Protein AF-O67426-F1 (afdb_monomer_lite)

Radius of gyration: 33.9 Å; chains: 1; bounding box: 59×65×93 Å

pLDDT: mean 76.54, std 20.04, range [34.34, 96.25]

Foldseek 3Di:
DDDDDDDDDDDDDDDDDDDDDDDPDPPPVPVPPDQDPVNVVVVVVVVCVVVVVVVVVVVVVVVVVVVVQVQVQQVVLQVQQVVCLLVLHHGDQWDDDPPFIKGKDWDPSDDDEADKDKIKIWIDDDPDIDIDIDIHGHPHDDD

InterPro domains:
  IPR010052 Type II secretion system protein GspI [PTHR38779] (27-142)
  IPR012902 Prokaryotic N-terminal methylation site [PF07963] (32-54)
  IPR012902 Prokaryotic N-terminal methylation site [TIGR02532] (32-47)

Secondary structure (DSSP, 8-state):
---------------------------------PPPHHHHHHHHHHHHHHHHHHHHHHHHHHHHHHHHHHHHHHHHHHHHHHHHHHTTPPPPSEEEETTEEEEEEEES-S--TT-EEEEEEEEEETTEEEEEEEEEE------

Organism: Aquifex aeolicus (strain VF5) (NCBI:txid224324)

Sequence (143 aa):
MGKLLYFKRWNVVQGYSKQGRYKGRKRRNVLKKGFTLIEVLVALLVFIIGVGSIFYVFSKFSDLMRNRFVITCVTEAAYYALDACAAGAAPPGSLTCGNITVDISVSGCEPSPGACRNVSVTASYNTISFSLTTKKCDLGASP

Structure (mmCIF, N/CA/C/O backbone):
data_AF-O67426-F1
#
_entry.id   AF-O67426-F1
#
loop_
_atom_site.group_PDB
_atom_site.id
_atom_site.type_symbol
_atom_site.label_atom_id
_atom_site.label_alt_id
_atom_site.label_comp_id
_atom_site.label_asym_id
_atom_site.label_entity_id
_atom_site.label_seq_id
_atom_site.pdbx_PDB_ins_code
_atom_site.Cartn_x
_atom_site.Cartn_y
_atom_site.Cartn_z
_atom_site.occupancy
_atom_site.B_iso_or_equiv
_atom_site.auth_seq_id
_atom_site.auth_comp_id
_atom_site.auth_asym_id
_atom_site.auth_atom_id
_atom_site.pdbx_PDB_model_num
ATOM 1 N N . MET A 1 1 ? -8.372 -54.580 3.161 1.00 38.84 1 MET A N 1
ATOM 2 C CA . MET A 1 1 ? -7.094 -54.343 3.872 1.00 38.84 1 MET A CA 1
ATOM 3 C C . MET A 1 1 ? -6.794 -52.849 3.769 1.00 38.84 1 MET A C 1
ATOM 5 O O . MET A 1 1 ? -6.695 -52.390 2.651 1.00 38.84 1 MET A O 1
ATOM 9 N N . GLY A 1 2 ? -6.729 -51.987 4.779 1.00 38.16 2 GLY A N 1
ATOM 10 C CA . GLY A 1 2 ? -6.966 -52.033 6.219 1.00 38.16 2 GLY A CA 1
ATOM 11 C C . GLY A 1 2 ? -6.656 -50.630 6.795 1.00 38.16 2 GLY A C 1
ATOM 12 O O . GLY A 1 2 ? -5.665 -50.048 6.380 1.00 38.16 2 GLY A O 1
ATOM 13 N N . LYS A 1 3 ? -7.497 -50.159 7.742 1.00 39.34 3 LYS A N 1
ATOM 14 C CA . LYS A 1 3 ? -7.293 -49.101 8.781 1.00 39.34 3 LYS A CA 1
ATOM 15 C C . LYS A 1 3 ? -6.967 -47.680 8.265 1.00 39.34 3 LYS A C 1
ATOM 17 O O . LYS A 1 3 ? -5.870 -47.444 7.793 1.00 39.34 3 LYS A O 1
ATOM 22 N N . LEU A 1 4 ? -7.857 -46.679 8.236 1.00 38.75 4 LEU A N 1
ATOM 23 C CA . LEU A 1 4 ? -8.727 -46.055 9.257 1.00 38.75 4 LEU A CA 1
ATOM 24 C C . LEU A 1 4 ? -7.990 -45.592 10.533 1.00 38.75 4 LEU A C 1
ATOM 26 O O . LEU A 1 4 ? -7.368 -46.432 11.180 1.00 38.75 4 LEU A O 1
ATOM 30 N N . LEU A 1 5 ? -8.242 -44.315 10.914 1.00 39.88 5 LEU A N 1
ATOM 31 C CA . LEU A 1 5 ? -8.231 -43.675 12.260 1.00 39.88 5 LEU A CA 1
ATOM 32 C C . LEU A 1 5 ? -7.125 -42.617 12.533 1.00 39.88 5 LEU A C 1
ATOM 34 O O . LEU A 1 5 ? -5.983 -42.834 12.169 1.00 39.88 5 LEU A O 1
ATOM 38 N N . TYR A 1 6 ? -7.339 -41.469 13.205 1.00 38.66 6 TYR A N 1
ATOM 39 C CA . TYR A 1 6 ? -8.488 -40.933 13.960 1.00 38.66 6 TYR A CA 1
ATOM 40 C C . TYR A 1 6 ? -8.419 -39.389 14.076 1.00 38.66 6 TYR A C 1
ATOM 42 O O . TYR A 1 6 ? -7.366 -38.807 14.326 1.00 38.66 6 TYR A O 1
ATOM 50 N N . PHE A 1 7 ? -9.596 -38.761 13.999 1.00 40.56 7 PHE A N 1
ATOM 51 C CA . PHE A 1 7 ? -9.947 -37.414 14.468 1.00 40.56 7 PHE A CA 1
ATOM 52 C C . PHE A 1 7 ? -9.748 -37.302 15.994 1.00 40.56 7 PHE A C 1
ATOM 54 O O . PHE A 1 7 ? -10.267 -38.139 16.734 1.00 40.56 7 PHE A O 1
ATOM 61 N N . LYS A 1 8 ? -9.077 -36.256 16.497 1.00 38.97 8 LYS A N 1
ATOM 62 C CA . LYS A 1 8 ? -8.941 -36.008 17.946 1.00 38.97 8 LYS A CA 1
ATOM 63 C C . LYS A 1 8 ? -9.895 -34.895 18.395 1.00 38.97 8 LYS A C 1
ATOM 65 O O . LYS A 1 8 ? -9.533 -33.729 18.475 1.00 38.97 8 LYS A O 1
AT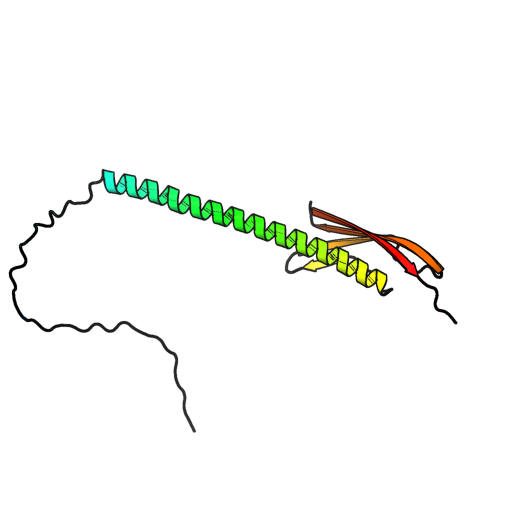OM 70 N N . ARG A 1 9 ? -11.135 -35.296 18.692 1.00 34.41 9 ARG A N 1
ATOM 71 C CA . ARG A 1 9 ? -12.158 -34.539 19.433 1.00 34.41 9 ARG A CA 1
ATOM 72 C C . ARG A 1 9 ? -11.998 -34.887 20.913 1.00 34.41 9 ARG A C 1
ATOM 74 O O . ARG A 1 9 ? -12.150 -36.051 21.267 1.00 34.41 9 ARG A O 1
ATOM 81 N N . TRP A 1 10 ? -11.670 -33.924 21.770 1.00 34.34 10 TRP A N 1
ATOM 82 C CA . TRP A 1 10 ? -11.687 -34.140 23.221 1.00 34.34 10 TRP A CA 1
ATOM 83 C C . TRP A 1 10 ? -12.976 -33.572 23.798 1.00 34.34 10 TRP A C 1
ATOM 85 O O . TRP A 1 10 ? -13.143 -32.365 23.947 1.00 34.34 10 TRP A O 1
ATOM 95 N N . ASN A 1 11 ? -13.901 -34.495 24.053 1.00 36.06 11 ASN A N 1
ATOM 96 C CA . ASN A 1 11 ? -15.077 -34.276 24.871 1.00 36.06 11 ASN A CA 1
ATOM 97 C C . ASN A 1 11 ? -14.701 -34.364 26.352 1.00 36.06 11 ASN A C 1
ATOM 99 O O . ASN A 1 11 ? -13.924 -35.214 26.783 1.00 36.06 11 ASN A O 1
ATOM 103 N N . VAL A 1 12 ? -15.341 -33.468 27.088 1.00 38.53 12 VAL A N 1
ATOM 104 C CA . VAL A 1 12 ? -15.542 -33.416 28.531 1.00 38.53 12 VAL A CA 1
ATOM 105 C C . VAL A 1 12 ? -15.851 -34.800 29.116 1.00 38.53 12 VAL A C 1
ATOM 107 O O . VAL A 1 12 ? -16.778 -35.471 28.669 1.00 38.53 12 VAL A O 1
ATOM 110 N N . VAL A 1 13 ? -15.123 -35.187 30.167 1.00 42.84 13 VAL A N 1
ATOM 111 C CA . VAL A 1 13 ? -15.484 -36.304 31.050 1.00 42.84 13 VAL A CA 1
ATOM 112 C C .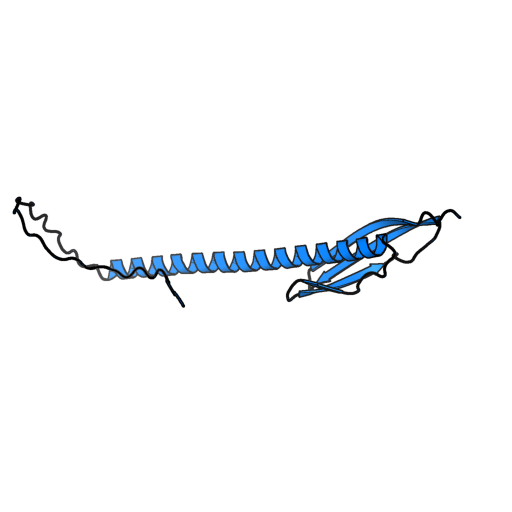 VAL A 1 13 ? -15.868 -35.728 32.409 1.00 42.84 13 VAL A C 1
ATOM 114 O O . VAL A 1 13 ? -15.041 -35.146 33.109 1.00 42.84 13 VAL A O 1
ATOM 117 N N . GLN A 1 14 ? -17.143 -35.890 32.769 1.00 40.81 14 GLN A N 1
ATOM 118 C CA . GLN A 1 14 ? -17.605 -35.815 34.151 1.00 40.81 14 GLN A CA 1
ATOM 119 C C . GLN A 1 14 ? -17.186 -37.084 34.905 1.00 40.81 14 GLN A C 1
ATOM 121 O O . GLN A 1 14 ? -17.376 -38.191 34.408 1.00 40.81 14 GLN A O 1
ATOM 126 N N . GLY A 1 15 ? -16.685 -36.924 36.130 1.00 35.91 15 GLY A N 1
ATOM 127 C CA . GLY A 1 15 ? -16.471 -38.010 37.086 1.00 35.91 15 GLY A CA 1
ATOM 128 C C . GLY A 1 15 ? -16.881 -37.564 38.489 1.00 35.91 15 GLY A C 1
ATOM 129 O O . GLY A 1 15 ? -16.313 -36.620 39.035 1.00 35.91 15 GLY A O 1
ATOM 130 N N . TYR A 1 16 ? -17.892 -38.225 39.053 1.00 36.47 16 TYR A N 1
ATOM 131 C CA . TYR A 1 16 ? -18.425 -37.996 40.397 1.00 36.47 16 TYR A CA 1
ATOM 132 C C . TYR A 1 16 ? -17.672 -38.792 41.482 1.00 36.47 16 TYR A C 1
ATOM 134 O O . TYR A 1 16 ? -17.325 -39.951 41.293 1.00 36.47 16 TYR A O 1
ATOM 142 N N . SER A 1 17 ? -17.600 -38.166 42.664 1.00 39.75 17 SER A N 1
ATOM 143 C CA . SER A 1 17 ? -17.732 -38.738 44.020 1.00 39.75 17 SER A CA 1
ATOM 144 C C . SER A 1 17 ? -16.644 -39.661 44.602 1.00 39.75 17 SER A C 1
ATOM 146 O O . SER A 1 17 ? -16.593 -40.857 44.333 1.00 39.75 17 SER A O 1
ATOM 148 N N . LYS A 1 18 ? -15.929 -39.136 45.611 1.00 41.78 18 LYS A N 1
ATOM 149 C CA . LYS A 1 18 ? -15.738 -39.828 46.900 1.00 41.78 18 LYS A CA 1
ATOM 150 C C . LYS A 1 18 ? -15.902 -38.846 48.066 1.00 41.78 18 LYS A C 1
ATOM 152 O O . LYS A 1 18 ? -15.222 -37.826 48.140 1.00 41.78 18 LYS A O 1
ATOM 157 N N . GLN A 1 19 ? -16.827 -39.174 48.967 1.00 47.19 19 GLN A N 1
ATOM 158 C CA . GLN A 1 19 ? -17.018 -38.548 50.276 1.00 47.19 19 GLN A CA 1
ATOM 159 C C . GLN A 1 19 ? -15.825 -38.831 51.205 1.00 47.19 19 GLN A C 1
ATOM 161 O O . GLN A 1 19 ? -15.289 -39.937 51.205 1.00 47.19 19 GLN A O 1
ATOM 166 N N . GLY A 1 20 ? -15.473 -37.873 52.070 1.00 38.72 20 GLY A N 1
ATOM 167 C CA . GLY A 1 20 ? -14.601 -38.148 53.214 1.00 38.72 20 GLY A CA 1
ATOM 168 C C . GLY A 1 20 ? -14.136 -36.918 53.996 1.00 38.72 20 GLY A C 1
ATOM 169 O O . GLY A 1 20 ? -13.282 -36.173 53.532 1.00 38.72 20 GLY A O 1
ATOM 170 N N . ARG A 1 21 ? -14.625 -36.810 55.240 1.00 38.88 21 ARG A N 1
ATOM 171 C CA . ARG A 1 21 ? -14.198 -35.938 56.360 1.00 38.88 21 ARG A CA 1
ATOM 172 C C . ARG A 1 21 ? -14.671 -34.481 56.368 1.00 38.88 21 ARG A C 1
ATOM 174 O O . ARG A 1 21 ? -14.041 -33.560 55.855 1.00 38.88 21 ARG A O 1
ATOM 181 N N . TYR A 1 22 ? -15.722 -34.289 57.161 1.00 43.00 22 TYR A N 1
ATOM 182 C CA . TYR A 1 22 ? -16.117 -33.041 57.801 1.00 43.00 22 TYR A CA 1
ATOM 183 C C . TYR A 1 22 ? -14.982 -32.498 58.687 1.00 43.00 22 TYR A C 1
ATOM 185 O O . TYR A 1 22 ? -14.904 -32.792 59.876 1.00 43.00 22 TYR A O 1
ATOM 193 N N . LYS A 1 23 ? -14.092 -31.680 58.120 1.00 48.88 23 LYS A N 1
ATOM 194 C CA . LYS A 1 23 ? -13.365 -30.678 58.907 1.00 48.88 23 LYS A CA 1
ATOM 195 C C . LYS A 1 23 ? -14.241 -29.437 58.973 1.00 48.88 23 LYS A C 1
ATOM 197 O O . LYS A 1 23 ? -14.634 -28.916 57.930 1.00 48.88 23 LYS A O 1
ATOM 202 N N . GLY A 1 24 ? -14.553 -28.999 60.192 1.00 47.81 24 GLY A N 1
ATOM 203 C CA . GLY A 1 24 ? -15.329 -27.800 60.494 1.00 47.81 24 GLY A CA 1
ATOM 204 C C . GLY A 1 24 ? -14.770 -26.577 59.775 1.00 47.81 24 GLY A C 1
ATOM 205 O O . GLY A 1 24 ? -13.913 -25.859 60.282 1.00 47.81 24 GLY A O 1
ATOM 206 N N . ARG A 1 25 ? -15.260 -26.336 58.561 1.00 49.22 25 ARG A N 1
ATOM 207 C CA . ARG A 1 25 ? -15.045 -25.095 57.839 1.00 49.22 25 ARG A CA 1
ATOM 208 C C . ARG A 1 25 ? -15.997 -24.112 58.498 1.00 49.22 25 ARG A C 1
ATOM 210 O O . ARG A 1 25 ? -17.206 -24.219 58.298 1.00 49.22 25 ARG A O 1
ATOM 217 N N . LYS A 1 26 ? -15.450 -23.206 59.319 1.00 46.44 26 LYS A N 1
ATOM 218 C CA . LYS A 1 26 ? -16.117 -21.975 59.768 1.00 46.44 26 LYS A CA 1
ATOM 219 C C . LYS A 1 26 ? -16.992 -21.516 58.601 1.00 46.44 26 LYS A C 1
ATOM 221 O O . LYS A 1 26 ? -16.447 -21.160 57.551 1.00 46.44 26 LYS A O 1
ATOM 226 N N . ARG A 1 27 ? -18.322 -21.614 58.732 1.00 50.50 27 ARG A N 1
ATOM 227 C CA . ARG A 1 27 ? -19.236 -20.979 57.784 1.00 50.50 27 ARG A CA 1
ATOM 228 C C . ARG A 1 27 ? -18.941 -19.494 57.925 1.00 50.50 27 ARG A C 1
ATOM 230 O O . ARG A 1 27 ? -19.512 -18.816 58.769 1.00 50.50 27 ARG A O 1
ATOM 237 N N . ARG A 1 28 ? -18.008 -18.984 57.117 1.00 56.69 28 ARG A N 1
ATOM 238 C CA . ARG A 1 28 ? -18.133 -17.612 56.662 1.00 56.69 28 ARG A CA 1
ATOM 239 C C . ARG A 1 28 ? -19.484 -17.630 55.987 1.00 56.69 28 ARG A C 1
ATOM 241 O O . ARG A 1 28 ? -19.647 -18.305 54.971 1.00 56.69 28 ARG A O 1
ATOM 248 N N . ASN A 1 29 ? -20.464 -17.015 56.634 1.00 50.56 29 ASN A N 1
ATOM 249 C CA . ASN A 1 29 ? -21.658 -16.574 55.958 1.00 50.56 29 ASN A CA 1
ATOM 250 C C . ASN A 1 29 ? -21.118 -15.747 54.793 1.00 50.56 29 ASN A C 1
ATOM 252 O O . ASN A 1 29 ? -20.715 -14.601 54.976 1.00 50.56 29 ASN A O 1
ATOM 256 N N . VAL A 1 30 ? -20.971 -16.367 53.620 1.00 59.28 30 VAL A N 1
ATOM 257 C CA . VAL A 1 30 ? -20.924 -15.619 52.378 1.00 59.28 30 VAL A CA 1
ATOM 258 C C . VAL A 1 30 ? -22.320 -15.049 52.351 1.00 59.28 30 VAL A C 1
ATOM 260 O O . VAL A 1 30 ? -23.272 -15.728 51.967 1.00 59.28 30 VAL A O 1
ATOM 263 N N . LEU A 1 31 ? -22.450 -13.866 52.951 1.00 52.41 31 LEU A N 1
ATOM 264 C CA . LEU A 1 31 ? -23.614 -13.030 52.822 1.00 52.41 31 LEU A CA 1
ATOM 265 C C . LEU A 1 31 ? -23.832 -13.014 51.315 1.00 52.41 31 LEU A C 1
ATOM 267 O O . LEU A 1 31 ? -22.964 -12.531 50.584 1.00 52.41 31 LEU A O 1
ATOM 271 N N . LYS A 1 32 ? -24.886 -13.679 50.835 1.00 57.62 32 LYS A N 1
ATOM 272 C CA . LYS A 1 32 ? -25.263 -13.607 49.429 1.00 57.62 32 LYS A CA 1
ATOM 273 C C . LYS A 1 32 ? -25.741 -12.177 49.242 1.00 57.62 32 LYS A C 1
ATOM 275 O O . LYS A 1 32 ? -26.927 -11.894 49.358 1.00 57.62 32 LYS A O 1
ATOM 280 N N . LYS A 1 33 ? -24.785 -11.261 49.097 1.00 60.34 33 LYS A N 1
ATOM 281 C CA . LYS A 1 33 ? -25.024 -9.875 48.754 1.00 60.34 33 LYS A CA 1
ATOM 282 C C . LYS A 1 33 ? -25.539 -9.979 47.329 1.00 60.34 33 LYS A C 1
ATOM 284 O O . LYS A 1 33 ? -24.774 -10.260 46.412 1.00 60.34 33 LYS A O 1
ATOM 289 N N . GLY A 1 34 ? -26.864 -9.985 47.195 1.00 65.81 34 GLY A N 1
ATOM 290 C CA . GLY A 1 34 ? -27.500 -9.947 45.891 1.00 65.81 34 GLY A CA 1
ATOM 291 C C . GLY A 1 34 ? -26.930 -8.751 45.148 1.00 65.81 34 GLY A C 1
ATOM 292 O O . GLY A 1 34 ? -26.707 -7.705 45.762 1.00 65.81 34 GLY A O 1
ATOM 293 N N . PHE A 1 35 ? -26.639 -8.928 43.862 1.00 68.69 35 PHE A N 1
ATOM 294 C CA . PHE A 1 35 ? -26.250 -7.806 43.024 1.00 68.69 35 PHE A CA 1
ATOM 295 C C . PHE A 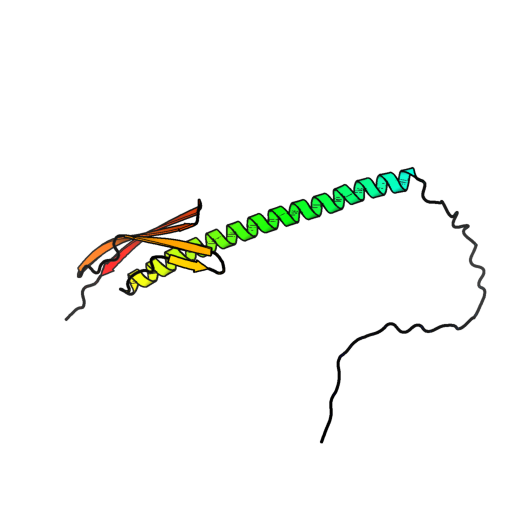1 35 ? -27.338 -6.745 43.130 1.00 68.69 35 PHE A C 1
ATOM 297 O O . PHE A 1 35 ? -28.515 -7.012 42.872 1.00 68.69 35 PHE A O 1
ATOM 304 N N . THR A 1 36 ? -26.950 -5.559 43.584 1.00 86.31 36 THR A N 1
ATOM 305 C CA . THR A 1 36 ? -27.879 -4.436 43.629 1.00 86.31 36 THR A CA 1
ATOM 306 C C . THR A 1 36 ? -28.170 -3.998 42.196 1.00 86.31 36 THR A C 1
ATOM 308 O O . THR A 1 36 ? -27.292 -4.045 41.335 1.00 86.31 36 THR A O 1
ATOM 311 N N . LEU A 1 37 ? -29.406 -3.579 41.915 1.00 85.12 37 LEU A N 1
ATOM 312 C CA . LEU A 1 37 ? -29.825 -3.212 40.555 1.00 85.12 37 LEU A CA 1
ATOM 313 C C . LEU A 1 37 ? -28.951 -2.086 39.968 1.00 85.12 37 LEU A C 1
ATOM 315 O O . LEU A 1 37 ? -28.659 -2.077 38.776 1.00 85.12 37 LEU A O 1
ATOM 319 N N . ILE A 1 38 ? -28.453 -1.195 40.831 1.00 89.44 38 ILE A N 1
ATOM 320 C CA . ILE A 1 38 ? -27.521 -0.126 40.465 1.00 89.44 38 ILE A CA 1
ATOM 321 C C . ILE A 1 38 ? -26.140 -0.649 40.041 1.00 89.44 38 ILE A C 1
ATOM 323 O O . ILE A 1 38 ? -25.560 -0.140 39.090 1.00 89.44 38 ILE A O 1
ATOM 327 N N . GLU A 1 39 ? -25.620 -1.687 40.695 1.00 87.56 39 GLU A N 1
ATOM 328 C CA . GLU A 1 39 ? -24.304 -2.260 40.389 1.00 87.56 39 GLU A CA 1
ATOM 329 C C . GLU A 1 39 ? -24.304 -2.942 39.018 1.00 87.56 39 GLU A C 1
ATOM 331 O O . GLU A 1 39 ? -23.367 -2.778 38.238 1.00 87.56 39 GLU A O 1
ATOM 336 N N . VAL A 1 40 ? -25.403 -3.624 38.680 1.00 91.44 40 VAL A N 1
ATOM 337 C CA . VAL A 1 40 ? -25.604 -4.206 37.344 1.00 91.44 40 VAL A CA 1
ATOM 338 C C . VAL A 1 40 ? -25.689 -3.112 36.280 1.00 91.44 40 VAL A C 1
ATOM 340 O O . VAL A 1 40 ? -25.100 -3.251 35.209 1.00 91.44 40 VAL A O 1
ATOM 343 N N . LEU A 1 41 ? -26.373 -2.006 36.577 1.00 92.50 41 LEU A N 1
ATOM 344 C CA . LEU A 1 41 ? -26.527 -0.890 35.646 1.00 92.50 41 LEU A CA 1
ATOM 345 C C . LEU A 1 41 ? -25.189 -0.190 35.360 1.00 92.50 41 LEU A C 1
ATOM 347 O O . LEU A 1 41 ? -24.875 0.087 34.203 1.00 92.50 41 LEU A O 1
ATOM 351 N N . VAL A 1 42 ? -24.367 0.025 36.391 1.00 94.31 42 VAL A N 1
ATOM 352 C CA . VAL A 1 42 ? -23.017 0.588 36.231 1.00 94.31 42 VAL A CA 1
ATOM 353 C C . VAL A 1 42 ? -22.104 -0.380 35.471 1.00 94.31 42 VAL A C 1
ATOM 355 O O . VAL A 1 42 ? -21.398 0.043 34.556 1.00 94.31 42 VAL A O 1
ATOM 358 N N . ALA A 1 43 ? -22.146 -1.678 35.784 1.00 93.56 43 ALA A N 1
ATOM 359 C CA . ALA A 1 43 ? -21.349 -2.683 35.081 1.00 93.56 43 ALA A CA 1
ATOM 360 C C . ALA A 1 43 ? -21.703 -2.771 33.585 1.00 93.56 43 ALA A C 1
ATOM 362 O O . ALA A 1 43 ? -20.806 -2.864 32.745 1.00 93.56 43 ALA A O 1
ATOM 363 N N . LEU A 1 44 ? -22.992 -2.684 33.240 1.00 93.25 44 LEU A N 1
ATOM 364 C CA . LEU A 1 44 ? -23.459 -2.669 31.852 1.00 93.25 44 LEU A CA 1
ATOM 365 C C . LEU A 1 44 ? -22.942 -1.437 31.093 1.00 93.25 44 LEU A C 1
ATOM 367 O O . LEU A 1 44 ? -22.480 -1.558 29.959 1.00 93.25 44 LEU A O 1
ATOM 371 N N . LEU A 1 45 ? -22.972 -0.265 31.729 1.00 94.94 45 LEU A N 1
ATOM 372 C CA . LEU A 1 45 ? -22.463 0.980 31.149 1.00 94.94 45 LEU A CA 1
ATOM 373 C C . LEU A 1 45 ? -20.972 0.876 30.808 1.00 94.94 45 LEU A C 1
ATOM 375 O O . LEU A 1 45 ? -20.563 1.187 29.688 1.00 94.94 45 LEU A O 1
ATOM 379 N N . VAL A 1 46 ? -20.169 0.374 31.748 1.00 95.75 46 VAL A N 1
ATOM 380 C CA . VAL A 1 46 ? -18.727 0.177 31.537 1.00 95.75 46 VAL A CA 1
ATOM 381 C C . VAL A 1 46 ? -18.467 -0.880 30.463 1.00 95.75 46 VAL A C 1
ATOM 383 O O . VAL A 1 46 ? -17.560 -0.710 29.650 1.00 95.75 46 VAL A O 1
ATOM 386 N N . PHE A 1 47 ? -19.278 -1.938 30.402 1.00 95.62 47 PHE A N 1
ATOM 387 C CA . PHE A 1 47 ? -19.155 -2.970 29.375 1.00 95.62 47 PHE A CA 1
ATOM 388 C C . PHE A 1 47 ? -19.397 -2.417 27.965 1.00 95.62 47 PHE A C 1
ATOM 390 O O . PHE A 1 47 ? -18.610 -2.696 27.061 1.00 95.62 47 PHE A O 1
ATOM 397 N N . ILE A 1 48 ? -20.431 -1.592 27.776 1.00 96.25 48 ILE A N 1
ATOM 398 C CA . ILE A 1 48 ? -20.733 -0.973 26.476 1.00 96.25 48 ILE A CA 1
ATOM 399 C C . ILE A 1 48 ? -19.581 -0.072 26.026 1.00 96.25 48 ILE A C 1
ATOM 401 O O . ILE A 1 48 ? -19.147 -0.162 24.878 1.00 96.25 48 ILE A O 1
ATOM 405 N N . ILE A 1 49 ? -19.050 0.758 26.927 1.00 95.69 49 ILE A N 1
ATOM 406 C CA . ILE A 1 49 ? -17.912 1.636 26.618 1.00 95.69 49 ILE A CA 1
ATOM 407 C C . ILE A 1 49 ? -16.668 0.800 26.295 1.00 95.69 49 ILE A C 1
ATOM 409 O O . ILE A 1 49 ? -15.985 1.066 25.305 1.00 95.69 49 ILE A O 1
ATOM 413 N N . GLY A 1 50 ? -16.398 -0.241 27.088 1.00 95.50 50 GLY A N 1
ATOM 414 C CA . GLY A 1 50 ? -15.270 -1.144 26.880 1.00 95.50 50 GLY A CA 1
ATOM 415 C C . GLY A 1 50 ? -15.327 -1.807 25.507 1.00 95.50 50 GLY A C 1
ATOM 416 O O . GLY A 1 50 ? -14.407 -1.655 24.705 1.00 95.50 50 GLY A O 1
ATOM 417 N N . VAL A 1 51 ? -16.439 -2.468 25.191 1.00 95.94 51 VAL A N 1
ATOM 418 C CA . VAL A 1 51 ? -16.639 -3.139 23.901 1.00 95.94 51 VAL A CA 1
ATOM 419 C C . VAL A 1 51 ? -16.630 -2.137 22.741 1.00 95.94 51 VAL A C 1
ATOM 421 O O . VAL A 1 51 ? -15.962 -2.375 21.735 1.00 95.94 51 VAL A O 1
ATOM 424 N N . GLY A 1 52 ? -17.291 -0.987 22.889 1.00 94.12 52 GLY A N 1
ATOM 425 C CA . GLY A 1 52 ? -17.312 0.069 21.874 1.00 94.12 52 GLY A CA 1
ATOM 426 C C . GLY A 1 52 ? -15.920 0.613 21.548 1.00 94.12 52 GLY A C 1
ATOM 427 O O . GLY A 1 52 ? -15.581 0.780 20.375 1.00 94.12 52 GLY A O 1
ATOM 428 N N . SER A 1 53 ? -15.075 0.815 22.564 1.00 93.38 53 SER A N 1
ATOM 429 C CA . SER A 1 53 ? -13.696 1.277 22.366 1.00 93.38 53 SER A CA 1
ATOM 430 C C . SER A 1 53 ? -12.849 0.262 21.592 1.00 93.38 53 SER A C 1
ATOM 432 O O . SER A 1 53 ? -12.081 0.637 20.706 1.00 93.38 53 SER A O 1
ATOM 434 N N . ILE A 1 54 ? -13.050 -1.031 21.857 1.00 93.81 54 ILE A N 1
ATOM 435 C CA . ILE A 1 54 ? -12.360 -2.116 21.161 1.00 93.81 54 ILE A CA 1
ATOM 436 C C . ILE A 1 54 ? -12.753 -2.117 19.677 1.00 93.81 54 ILE A C 1
ATOM 438 O O . ILE A 1 54 ? -11.876 -2.079 18.812 1.00 93.81 54 ILE A O 1
ATOM 442 N N . PHE A 1 55 ? -14.054 -2.076 19.365 1.00 94.44 55 PHE A N 1
ATOM 443 C CA . PHE A 1 55 ? -14.536 -1.996 17.979 1.00 94.44 55 PHE A CA 1
ATOM 444 C C . PHE A 1 55 ? -14.014 -0.763 17.235 1.00 94.44 55 PHE A C 1
ATOM 446 O O . PHE A 1 55 ? -13.665 -0.854 16.053 1.00 94.44 55 PHE A O 1
ATOM 453 N N . TYR A 1 56 ? -13.910 0.376 17.922 1.00 93.88 56 TYR A N 1
ATOM 454 C CA . TYR A 1 56 ? -13.347 1.592 17.345 1.00 93.88 56 TYR A CA 1
ATOM 455 C C . TYR A 1 56 ? -11.881 1.400 16.927 1.00 93.88 56 TYR A C 1
ATOM 457 O O . TYR A 1 56 ? -11.518 1.716 15.791 1.00 93.88 56 TYR A O 1
ATOM 465 N N . VAL A 1 57 ? -11.047 0.822 17.799 1.00 93.50 57 VAL A N 1
ATOM 466 C CA . VAL A 1 57 ? -9.630 0.559 17.491 1.00 93.50 57 VAL A CA 1
ATOM 467 C C . VAL A 1 57 ? -9.489 -0.438 16.340 1.00 93.50 57 VAL A C 1
ATOM 469 O O . VAL A 1 57 ? -8.704 -0.194 15.423 1.00 93.50 57 VAL A O 1
ATOM 472 N N . PHE A 1 58 ? -10.280 -1.515 16.328 1.00 92.19 58 PHE A N 1
ATOM 473 C CA . PHE A 1 58 ? -10.277 -2.481 15.222 1.00 92.19 58 PHE A CA 1
ATOM 474 C C . PHE A 1 58 ? -10.643 -1.842 13.879 1.00 92.19 58 PHE A C 1
ATOM 476 O O . PHE A 1 58 ? -9.999 -2.129 12.870 1.00 92.19 58 PHE A O 1
ATOM 483 N N . SER A 1 59 ? -11.625 -0.940 13.867 1.00 91.25 59 SER A N 1
ATOM 484 C CA . SER A 1 59 ? -12.027 -0.232 12.645 1.00 91.25 59 SER A CA 1
ATOM 485 C C . SER A 1 59 ? -10.880 0.626 12.106 1.00 91.25 59 SER A C 1
ATOM 487 O O . SER A 1 59 ? -10.521 0.524 10.935 1.00 91.25 59 SER A O 1
ATOM 489 N N . LYS A 1 60 ? -10.217 1.394 12.981 1.00 92.00 60 LYS A N 1
ATOM 490 C CA . LYS A 1 60 ? -9.060 2.216 12.590 1.00 92.00 60 LYS A CA 1
ATOM 491 C C . LYS A 1 60 ? -7.871 1.386 12.124 1.00 92.00 60 LYS A C 1
ATOM 493 O O . LYS A 1 60 ? -7.184 1.779 11.184 1.00 92.00 60 LYS A O 1
ATOM 498 N N . PHE A 1 61 ? -7.634 0.238 12.750 1.00 89.38 61 PHE A N 1
ATOM 499 C CA . PHE A 1 61 ? -6.594 -0.683 12.311 1.00 89.38 61 PHE A CA 1
ATOM 500 C C . PHE A 1 61 ? -6.878 -1.224 10.903 1.00 89.38 61 PHE A C 1
ATOM 502 O O . PHE A 1 61 ? -5.973 -1.260 10.072 1.00 89.38 61 PHE A O 1
ATOM 509 N N . SER A 1 62 ? -8.133 -1.579 10.610 1.00 88.56 62 SER A N 1
ATOM 510 C CA . SER A 1 62 ? -8.551 -2.014 9.271 1.00 88.56 62 SER A CA 1
ATOM 511 C C . SER A 1 62 ? -8.302 -0.936 8.213 1.00 88.56 62 SER A C 1
ATOM 513 O O . SER A 1 62 ? -7.721 -1.228 7.165 1.00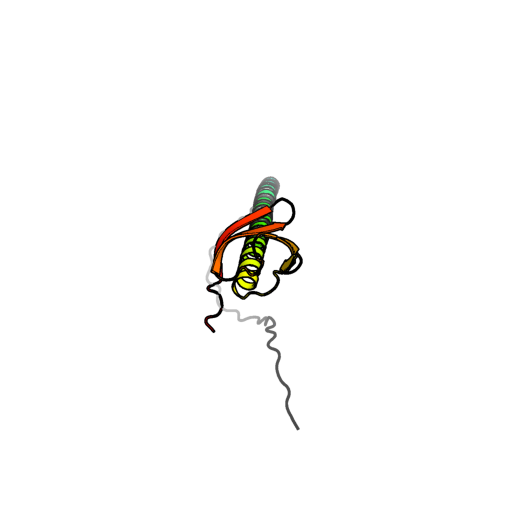 88.56 62 SER A O 1
ATOM 515 N N . ASP A 1 63 ? -8.672 0.316 8.496 1.00 87.44 63 ASP A N 1
ATOM 516 C CA . ASP A 1 63 ? -8.422 1.444 7.588 1.00 87.44 63 ASP A CA 1
ATOM 517 C C . ASP A 1 63 ? -6.921 1.633 7.324 1.00 87.44 63 ASP A C 1
ATOM 519 O O . ASP A 1 63 ? -6.491 1.797 6.179 1.00 87.44 63 ASP A O 1
ATOM 523 N N . LEU A 1 64 ? -6.104 1.552 8.379 1.00 89.06 64 LEU A N 1
ATOM 524 C CA . LEU A 1 64 ? -4.657 1.721 8.276 1.00 89.06 64 LEU A CA 1
ATOM 525 C C . LEU A 1 64 ? -4.005 0.599 7.457 1.00 89.06 64 LEU A C 1
ATOM 527 O O . LEU A 1 64 ? -3.144 0.868 6.618 1.00 89.06 64 LEU A O 1
ATOM 531 N N . MET A 1 65 ? -4.438 -0.648 7.660 1.00 87.69 65 MET A N 1
ATOM 532 C CA . MET A 1 65 ? -3.955 -1.798 6.893 1.00 87.69 65 MET A CA 1
ATOM 533 C C . MET A 1 65 ? -4.333 -1.682 5.417 1.00 87.69 65 MET A C 1
ATOM 535 O O . MET A 1 65 ? -3.492 -1.930 4.552 1.00 87.69 65 MET A O 1
ATOM 539 N N . ARG A 1 66 ? -5.561 -1.242 5.113 1.00 86.88 66 ARG A N 1
ATOM 540 C CA . ARG A 1 66 ? -6.005 -1.028 3.731 1.00 86.88 66 ARG A CA 1
ATOM 541 C C . ARG A 1 66 ? -5.194 0.071 3.046 1.00 86.88 66 ARG A C 1
ATOM 543 O O . ARG A 1 66 ? -4.731 -0.135 1.929 1.00 86.88 66 ARG A O 1
ATOM 550 N N . ASN A 1 67 ? -4.958 1.193 3.725 1.00 87.94 67 ASN A N 1
ATOM 551 C CA . ASN A 1 67 ? -4.131 2.277 3.189 1.00 87.94 67 ASN A CA 1
ATOM 552 C C . ASN A 1 67 ? -2.692 1.824 2.941 1.00 87.94 67 ASN A C 1
ATOM 554 O O . ASN A 1 67 ? -2.128 2.113 1.888 1.00 87.94 67 ASN A O 1
ATOM 558 N N . ARG A 1 68 ? -2.108 1.068 3.878 1.00 89.62 68 ARG A N 1
ATOM 559 C CA . ARG A 1 68 ? -0.757 0.527 3.714 1.00 89.62 68 ARG A CA 1
ATOM 560 C C . ARG A 1 68 ? -0.673 -0.429 2.527 1.00 89.62 68 ARG A C 1
ATOM 562 O O . ARG A 1 68 ? 0.259 -0.312 1.743 1.00 89.62 68 ARG A O 1
ATOM 569 N N . PHE A 1 69 ? -1.653 -1.317 2.367 1.00 91.44 69 PHE A N 1
ATOM 570 C CA . PHE A 1 69 ? -1.724 -2.225 1.222 1.00 91.44 69 PHE A CA 1
ATOM 571 C C . PHE A 1 69 ? -1.789 -1.467 -0.111 1.00 91.44 69 PHE A C 1
ATOM 573 O O . PHE A 1 69 ? -1.047 -1.794 -1.034 1.00 91.44 69 PHE A O 1
ATOM 580 N N . VAL A 1 70 ? -2.623 -0.422 -0.199 1.00 91.44 70 VAL A N 1
ATOM 581 C CA . VAL A 1 70 ? -2.721 0.420 -1.403 1.00 91.44 70 VAL A CA 1
ATOM 582 C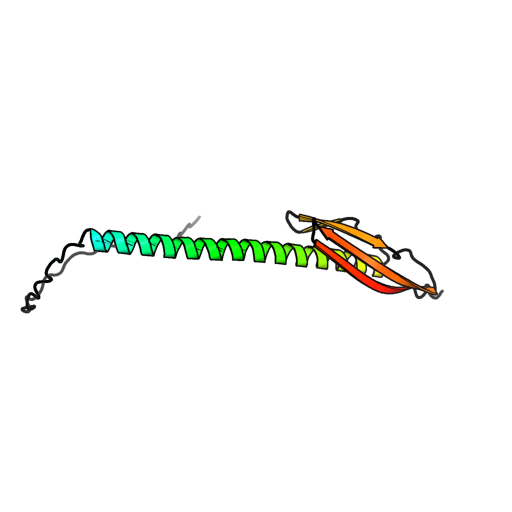 C . VAL A 1 70 ? -1.384 1.082 -1.719 1.00 91.44 70 VAL A C 1
ATOM 584 O O . VAL A 1 70 ? -0.932 1.011 -2.856 1.00 91.44 70 VAL A O 1
ATOM 587 N N . ILE A 1 71 ? -0.729 1.686 -0.724 1.00 91.62 71 ILE A N 1
ATOM 588 C CA . ILE A 1 71 ? 0.569 2.345 -0.920 1.00 91.62 71 ILE A CA 1
ATOM 589 C C . ILE A 1 71 ? 1.606 1.337 -1.417 1.00 91.62 71 ILE A C 1
ATOM 591 O O . ILE A 1 71 ? 2.278 1.608 -2.406 1.00 91.62 71 ILE A O 1
ATOM 595 N N . THR A 1 72 ? 1.702 0.166 -0.780 1.00 92.69 72 THR A N 1
ATOM 596 C CA . THR A 1 72 ? 2.635 -0.887 -1.199 1.00 92.69 72 THR A CA 1
ATOM 597 C C . THR A 1 72 ? 2.371 -1.325 -2.639 1.00 92.69 72 THR A C 1
ATOM 599 O O . THR A 1 72 ? 3.299 -1.320 -3.444 1.00 92.69 72 THR A O 1
ATOM 602 N N . CYS A 1 73 ? 1.115 -1.591 -3.003 1.00 92.75 73 CYS A N 1
ATOM 603 C CA . CYS A 1 73 ? 0.764 -1.971 -4.371 1.00 92.75 73 CYS A CA 1
ATOM 604 C C . CYS A 1 73 ? 1.117 -0.878 -5.394 1.00 92.75 73 CYS A C 1
ATOM 606 O O . CYS A 1 73 ? 1.710 -1.170 -6.428 1.00 92.75 73 CYS A O 1
ATOM 608 N N . VAL A 1 74 ? 0.811 0.391 -5.100 1.00 93.62 74 VAL A N 1
ATOM 609 C CA . VAL A 1 74 ? 1.143 1.516 -5.990 1.00 93.62 74 VAL A CA 1
ATOM 610 C C . VAL A 1 74 ? 2.662 1.652 -6.157 1.00 93.62 74 VAL A C 1
ATOM 612 O O . VAL A 1 74 ? 3.143 1.876 -7.268 1.00 93.62 74 VAL A O 1
ATOM 615 N N . THR A 1 75 ? 3.438 1.470 -5.086 1.00 92.94 75 THR A N 1
ATOM 616 C CA . THR A 1 75 ? 4.905 1.499 -5.181 1.00 92.94 75 THR A CA 1
ATOM 617 C C . THR A 1 75 ? 5.455 0.325 -5.989 1.00 92.94 75 THR A C 1
ATOM 619 O O . THR A 1 75 ? 6.281 0.540 -6.872 1.00 92.94 75 THR A O 1
ATOM 622 N N . GLU A 1 76 ? 4.975 -0.898 -5.749 1.00 92.19 76 GLU A N 1
ATOM 623 C CA . GLU A 1 76 ? 5.395 -2.094 -6.491 1.00 92.19 76 GLU A CA 1
ATOM 624 C C . GLU A 1 76 ? 5.051 -1.978 -7.978 1.00 92.19 76 GLU A C 1
ATOM 626 O O . GLU A 1 76 ? 5.889 -2.293 -8.820 1.00 92.19 76 GLU A O 1
ATOM 631 N N . ALA A 1 77 ? 3.874 -1.440 -8.308 1.00 92.12 77 ALA A N 1
ATOM 632 C CA . ALA A 1 77 ? 3.467 -1.144 -9.678 1.00 92.12 77 ALA A CA 1
ATOM 633 C C . ALA A 1 77 ? 4.452 -0.200 -10.383 1.00 92.12 77 ALA A C 1
ATOM 635 O O . ALA A 1 77 ? 4.872 -0.468 -11.511 1.00 92.12 77 ALA A O 1
ATOM 636 N N . ALA A 1 78 ? 4.870 0.874 -9.706 1.00 91.56 78 ALA A N 1
ATOM 637 C CA . ALA A 1 78 ? 5.839 1.814 -10.258 1.00 91.56 78 ALA A CA 1
ATOM 638 C C . ALA A 1 78 ? 7.221 1.170 -10.466 1.00 91.56 78 ALA A C 1
ATOM 640 O O . ALA A 1 78 ? 7.837 1.358 -11.516 1.00 91.56 78 ALA A O 1
ATOM 641 N N . TYR A 1 79 ? 7.704 0.380 -9.502 1.00 90.75 79 TYR A N 1
ATOM 642 C CA . TYR A 1 79 ? 8.982 -0.326 -9.637 1.00 90.75 79 TYR A CA 1
ATOM 643 C C . TYR A 1 79 ? 8.947 -1.391 -10.732 1.00 90.75 79 TYR A C 1
ATOM 645 O O . TYR A 1 79 ? 9.890 -1.482 -11.510 1.00 90.75 79 TYR A O 1
ATOM 653 N N . TYR A 1 80 ? 7.859 -2.152 -10.839 1.00 89.88 80 TYR A N 1
ATOM 654 C CA . TYR A 1 80 ? 7.699 -3.173 -11.871 1.00 89.88 80 TYR A CA 1
ATOM 655 C C . TYR A 1 80 ? 7.719 -2.567 -13.278 1.00 89.88 80 TYR A C 1
ATOM 657 O O . TYR A 1 80 ? 8.410 -3.063 -14.165 1.00 89.88 80 TYR A O 1
ATOM 665 N N . ALA A 1 81 ? 7.018 -1.450 -13.478 1.00 89.81 81 ALA A N 1
ATOM 666 C CA . ALA A 1 81 ? 7.037 -0.747 -14.754 1.00 89.81 81 ALA A CA 1
ATOM 667 C C . ALA A 1 81 ? 8.408 -0.134 -15.070 1.00 89.81 81 ALA A C 1
ATOM 669 O O . ALA A 1 81 ? 8.821 -0.107 -16.230 1.00 89.81 81 ALA A O 1
ATOM 670 N N . LEU A 1 82 ? 9.136 0.317 -14.046 1.00 88.75 82 LEU A N 1
ATOM 671 C CA . LEU A 1 82 ? 10.503 0.797 -14.204 1.00 88.75 82 LEU A CA 1
ATOM 672 C C . LEU A 1 82 ? 11.475 -0.328 -14.581 1.00 88.75 82 LEU A C 1
ATOM 674 O O . LEU A 1 82 ? 12.330 -0.122 -15.439 1.00 88.75 82 LEU A O 1
ATOM 678 N N . ASP A 1 83 ? 11.334 -1.502 -13.975 1.00 88.19 83 ASP A N 1
ATOM 679 C CA . ASP A 1 83 ? 12.171 -2.669 -14.259 1.00 88.19 83 ASP A CA 1
ATOM 680 C C . ASP A 1 83 ? 11.891 -3.231 -15.659 1.00 88.19 83 ASP A C 1
ATOM 682 O O . ASP A 1 83 ? 12.815 -3.439 -16.443 1.00 88.19 83 ASP A O 1
ATOM 686 N N . ALA A 1 84 ? 10.613 -3.333 -16.047 1.00 87.62 84 ALA A N 1
ATOM 687 C CA . ALA A 1 84 ? 10.223 -3.649 -17.423 1.00 87.62 84 ALA A CA 1
ATOM 688 C C . ALA A 1 84 ? 10.867 -2.667 -18.414 1.00 87.62 84 ALA A C 1
ATOM 690 O O . ALA A 1 84 ? 11.447 -3.073 -19.422 1.00 87.62 84 ALA A O 1
ATOM 691 N N . CYS A 1 85 ? 10.851 -1.378 -18.068 1.00 85.56 85 CYS A N 1
ATOM 692 C CA . CYS A 1 85 ? 11.485 -0.349 -18.868 1.00 85.56 85 CYS A CA 1
ATOM 693 C C . CYS A 1 85 ? 13.012 -0.499 -18.958 1.00 85.56 85 CYS A C 1
ATOM 695 O O . CYS A 1 85 ? 13.597 -0.324 -20.032 1.00 85.56 85 CYS A O 1
ATOM 697 N N . ALA A 1 86 ? 13.674 -0.827 -17.848 1.00 82.12 86 ALA A N 1
ATOM 698 C CA . ALA A 1 86 ? 15.113 -1.064 -17.796 1.00 82.12 86 ALA A CA 1
ATOM 699 C C . ALA A 1 86 ? 15.517 -2.304 -18.608 1.00 82.12 86 ALA A C 1
ATOM 701 O O . ALA A 1 86 ? 16.525 -2.264 -19.310 1.00 82.12 86 ALA A O 1
ATOM 702 N N . ALA A 1 87 ? 14.691 -3.352 -18.591 1.00 82.62 87 ALA A N 1
ATOM 703 C CA . ALA A 1 87 ? 14.861 -4.566 -19.385 1.00 82.62 87 ALA A CA 1
ATOM 704 C C . ALA A 1 87 ? 14.575 -4.375 -20.890 1.00 82.62 87 ALA A C 1
ATOM 706 O O . ALA A 1 87 ? 14.784 -5.298 -21.674 1.00 82.62 87 ALA A O 1
ATOM 707 N N . GLY A 1 88 ? 14.089 -3.199 -21.307 1.00 78.56 88 GLY A N 1
ATOM 708 C CA . GLY A 1 88 ? 13.719 -2.923 -22.698 1.00 78.56 88 GLY A CA 1
ATOM 709 C C . GLY A 1 88 ? 12.384 -3.544 -23.122 1.00 78.56 88 GLY A C 1
ATOM 710 O O . GLY A 1 88 ? 12.095 -3.610 -24.315 1.00 78.56 88 GLY A O 1
ATOM 711 N N . ALA A 1 89 ? 11.570 -3.994 -22.165 1.00 81.25 89 ALA A N 1
ATOM 712 C CA . ALA A 1 89 ? 10.206 -4.444 -22.402 1.00 81.25 89 ALA A CA 1
ATOM 713 C C . ALA A 1 89 ? 9.223 -3.264 -22.327 1.00 81.25 89 ALA A C 1
ATOM 715 O O . ALA A 1 89 ? 9.453 -2.276 -21.626 1.00 81.25 89 ALA A O 1
ATOM 716 N N . ALA A 1 90 ? 8.096 -3.377 -23.034 1.00 81.19 90 ALA A N 1
ATOM 717 C CA . ALA A 1 90 ? 7.027 -2.392 -22.931 1.00 81.19 90 ALA A CA 1
ATOM 718 C C . ALA A 1 90 ? 6.440 -2.413 -21.505 1.00 81.19 90 ALA A C 1
ATOM 720 O O . ALA A 1 90 ? 6.039 -3.485 -21.035 1.00 81.19 90 ALA A O 1
ATOM 721 N N . PRO A 1 91 ? 6.384 -1.268 -20.801 1.00 83.25 91 PRO A N 1
ATOM 722 C CA . PRO A 1 91 ? 5.838 -1.227 -19.457 1.00 83.25 91 PRO A CA 1
ATOM 723 C C . PRO A 1 91 ? 4.333 -1.542 -19.475 1.00 83.25 91 PRO A C 1
ATOM 725 O O . PRO A 1 91 ? 3.618 -1.121 -20.390 1.00 83.25 91 PRO A O 1
ATOM 728 N N . PRO A 1 92 ? 3.823 -2.259 -18.463 1.00 83.38 92 PRO A N 1
ATOM 729 C CA . PRO A 1 92 ? 2.394 -2.517 -18.332 1.00 83.38 92 PRO A CA 1
ATOM 730 C C . PRO A 1 92 ? 1.642 -1.211 -18.042 1.00 83.38 92 PRO A C 1
ATOM 732 O O . PRO A 1 92 ? 2.082 -0.405 -17.227 1.00 83.38 92 PRO A O 1
ATOM 735 N N . GLY A 1 93 ? 0.481 -1.014 -18.673 1.00 87.19 93 GLY A N 1
ATOM 736 C CA . GLY A 1 93 ? -0.380 0.152 -18.415 1.00 87.19 93 GLY A CA 1
ATOM 737 C C . GLY A 1 93 ? -1.186 0.060 -17.113 1.00 87.19 93 GLY A C 1
ATOM 738 O O . GLY A 1 93 ? -1.724 1.056 -16.644 1.00 87.19 93 GLY A O 1
ATOM 739 N N . SER A 1 94 ? -1.280 -1.129 -16.514 1.00 90.88 94 SER A N 1
ATOM 740 C CA . SER A 1 94 ? -1.910 -1.336 -15.210 1.00 90.88 94 SER A CA 1
ATOM 741 C C . SER A 1 94 ? -1.347 -2.573 -14.511 1.00 90.88 94 SER A C 1
ATOM 743 O O . SER A 1 94 ? -0.850 -3.496 -15.162 1.00 90.88 94 SER A O 1
ATOM 745 N N . LEU A 1 95 ? -1.433 -2.602 -13.182 1.00 91.88 95 LEU A N 1
ATOM 746 C CA . LEU A 1 95 ? -1.087 -3.763 -12.362 1.00 91.88 95 LEU A CA 1
ATOM 747 C C . LEU A 1 95 ? -2.220 -4.054 -11.379 1.00 91.88 95 LEU A C 1
ATOM 749 O O . LEU A 1 95 ? -2.740 -3.149 -10.731 1.00 91.88 95 LEU A O 1
ATOM 753 N N . THR A 1 96 ? -2.595 -5.325 -11.248 1.00 92.19 96 THR A N 1
ATOM 754 C CA . THR A 1 96 ? -3.626 -5.749 -10.292 1.00 92.19 96 THR A CA 1
ATOM 755 C C . THR A 1 96 ? -2.981 -6.389 -9.065 1.00 92.19 96 THR A C 1
ATOM 757 O O . THR A 1 96 ? -2.330 -7.424 -9.189 1.00 92.19 96 THR A O 1
ATOM 760 N N . CYS A 1 97 ? -3.193 -5.811 -7.879 1.00 88.19 97 CYS A N 1
ATOM 761 C CA . CYS A 1 97 ? -2.802 -6.399 -6.596 1.00 88.19 97 CYS A CA 1
ATOM 762 C C . CYS A 1 97 ? -4.054 -6.819 -5.815 1.00 88.19 97 CYS A C 1
ATOM 764 O O . CYS A 1 97 ? -4.754 -5.993 -5.219 1.00 88.19 97 CYS A O 1
ATOM 766 N N . GLY A 1 98 ? -4.351 -8.119 -5.799 1.00 87.19 98 GLY A N 1
ATOM 767 C CA . GLY A 1 98 ? -5.572 -8.635 -5.176 1.00 87.19 98 GLY A CA 1
ATOM 768 C C . GLY A 1 98 ? -6.823 -8.086 -5.869 1.00 87.19 98 GLY A C 1
ATOM 769 O O . GLY A 1 98 ? -7.036 -8.352 -7.045 1.00 87.19 98 GLY A O 1
ATOM 770 N N . ASN A 1 99 ? -7.626 -7.296 -5.149 1.00 86.44 99 ASN A N 1
ATOM 771 C CA . ASN A 1 99 ? -8.862 -6.690 -5.671 1.00 86.44 99 ASN A CA 1
ATOM 772 C C . ASN A 1 99 ? -8.687 -5.229 -6.130 1.00 86.44 99 ASN A C 1
ATOM 774 O O . ASN A 1 99 ? -9.675 -4.509 -6.270 1.00 86.44 99 ASN A O 1
ATOM 778 N N . ILE A 1 100 ? -7.450 -4.758 -6.289 1.00 89.88 100 ILE A N 1
ATOM 779 C CA . ILE A 1 100 ? -7.135 -3.369 -6.631 1.00 89.88 100 ILE A CA 1
ATOM 780 C C . ILE A 1 100 ? -6.375 -3.343 -7.952 1.00 89.88 100 ILE A C 1
ATOM 782 O O . ILE A 1 100 ? -5.350 -4.009 -8.071 1.00 89.88 100 ILE A O 1
ATOM 786 N N . THR A 1 101 ? -6.849 -2.555 -8.914 1.00 91.94 101 THR A N 1
ATOM 787 C CA . THR A 1 101 ? -6.154 -2.300 -10.183 1.00 91.94 101 THR A CA 1
ATOM 788 C C . THR A 1 101 ? -5.553 -0.903 -10.138 1.00 91.94 101 THR A C 1
ATOM 790 O O . THR A 1 101 ? -6.280 0.073 -9.987 1.00 91.94 101 THR A O 1
ATOM 793 N N . VAL A 1 102 ? -4.229 -0.823 -10.216 1.00 93.38 102 VAL A N 1
ATOM 794 C CA . VAL A 1 102 ? -3.452 0.419 -10.229 1.00 93.38 102 VAL A CA 1
ATOM 795 C C . VAL A 1 102 ? -3.144 0.785 -11.671 1.00 93.38 102 VAL A C 1
ATOM 797 O O . VAL A 1 102 ? -2.646 -0.055 -12.423 1.00 93.38 102 VAL A O 1
ATOM 800 N N . ASP A 1 103 ? -3.389 2.038 -12.031 1.00 93.38 103 ASP A N 1
ATOM 801 C CA . ASP A 1 103 ? -3.046 2.577 -13.342 1.00 93.38 103 ASP A CA 1
ATOM 802 C C . ASP A 1 103 ? -1.592 3.036 -13.352 1.00 93.38 103 ASP A C 1
ATOM 804 O O . ASP A 1 103 ? -1.116 3.678 -12.410 1.00 93.38 103 ASP A O 1
ATOM 808 N N . ILE A 1 104 ? -0.878 2.715 -14.424 1.00 92.94 104 ILE A N 1
ATOM 809 C CA . ILE A 1 104 ? 0.541 3.014 -14.573 1.00 92.94 104 ILE A CA 1
ATOM 810 C C . ILE A 1 104 ? 0.728 3.851 -15.834 1.00 92.94 104 ILE A C 1
ATOM 812 O O . ILE A 1 104 ? 0.358 3.455 -16.936 1.00 92.94 104 ILE A O 1
ATOM 816 N N . SER A 1 105 ? 1.362 5.005 -15.670 1.00 91.19 105 SER A N 1
ATOM 817 C CA . SER A 1 105 ? 1.789 5.873 -16.758 1.00 91.19 105 SER A CA 1
ATOM 818 C C . SER A 1 105 ? 3.308 5.961 -16.765 1.00 91.19 105 SER A C 1
ATOM 820 O O . SER A 1 105 ? 3.926 6.335 -15.766 1.00 91.19 105 SER A O 1
ATOM 822 N N . VAL A 1 106 ? 3.920 5.605 -17.893 1.00 88.75 106 VAL A N 1
ATOM 823 C CA . VAL A 1 106 ? 5.371 5.659 -18.079 1.00 88.75 106 VAL A CA 1
ATOM 824 C C . VAL A 1 106 ? 5.704 6.618 -19.207 1.00 88.75 106 VAL A C 1
ATOM 826 O O . VAL A 1 106 ? 5.091 6.594 -20.271 1.00 88.75 106 VAL A O 1
ATOM 829 N N . SER A 1 107 ? 6.716 7.447 -18.983 1.00 88.00 107 SER A N 1
ATOM 830 C CA . SER A 1 107 ? 7.252 8.376 -19.972 1.00 88.00 107 SER A CA 1
ATOM 831 C C . SER A 1 107 ? 8.765 8.220 -20.084 1.00 88.00 107 SER A C 1
ATOM 833 O O . SER A 1 107 ? 9.464 8.003 -19.094 1.00 88.00 107 SER A O 1
ATOM 835 N N . GLY A 1 108 ? 9.277 8.323 -21.312 1.00 81.31 108 GLY A N 1
ATOM 836 C CA . GLY A 1 108 ? 10.715 8.250 -21.583 1.00 81.31 108 GLY A CA 1
ATOM 837 C C . GLY A 1 108 ? 11.295 6.836 -21.678 1.00 81.31 108 GLY A C 1
ATOM 838 O O . GLY A 1 108 ? 12.513 6.711 -21.658 1.00 81.31 108 GLY A O 1
ATOM 839 N N . CYS A 1 109 ? 10.456 5.801 -21.803 1.00 80.69 109 CYS A N 1
ATOM 840 C CA . CYS A 1 109 ? 10.896 4.403 -21.843 1.00 80.69 109 CYS A CA 1
ATOM 841 C C . CYS A 1 109 ? 11.382 3.892 -23.214 1.00 80.69 109 CYS A C 1
ATOM 843 O O . CYS A 1 109 ? 11.974 2.819 -23.306 1.00 80.69 109 CYS A O 1
ATOM 845 N N . GLU A 1 110 ? 11.152 4.664 -24.274 1.00 78.62 110 GLU A N 1
ATOM 846 C CA . GLU A 1 110 ? 11.536 4.300 -25.640 1.00 78.62 110 GLU A CA 1
ATOM 847 C C . GLU A 1 110 ? 13.052 4.061 -25.781 1.00 78.62 110 GLU A C 1
ATOM 849 O O . GLU A 1 110 ? 13.835 4.851 -25.2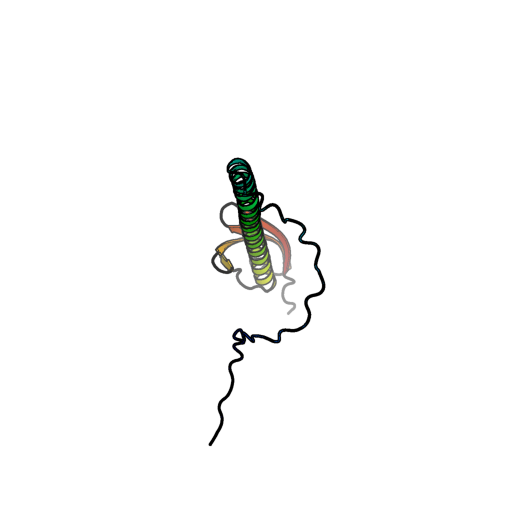34 1.00 78.62 110 GLU A O 1
ATOM 854 N N . PRO A 1 111 ? 13.474 3.023 -26.531 1.00 70.50 111 PRO A N 1
ATOM 855 C CA . PRO A 1 111 ? 14.885 2.725 -26.750 1.00 70.50 111 PRO A CA 1
ATOM 856 C C . PRO A 1 111 ? 15.565 3.867 -27.515 1.00 70.50 111 PRO A C 1
ATOM 858 O O . PRO A 1 111 ? 15.098 4.286 -28.576 1.00 70.50 111 PRO A O 1
ATOM 861 N N . SER A 1 112 ? 16.681 4.372 -26.986 1.00 68.44 112 SER A N 1
ATOM 862 C CA . SER A 1 112 ? 17.442 5.467 -27.601 1.00 68.44 112 SER A CA 1
ATOM 863 C C . SER A 1 112 ? 18.940 5.155 -27.577 1.00 68.44 112 SER A C 1
ATOM 865 O O . SER A 1 112 ? 19.623 5.532 -26.622 1.00 68.44 112 SER A O 1
ATOM 867 N N . PRO A 1 113 ? 19.483 4.500 -28.618 1.00 69.38 113 PRO A N 1
ATOM 868 C CA . PRO A 1 113 ? 20.862 4.023 -28.616 1.00 69.38 113 PRO A CA 1
ATOM 869 C C . PRO A 1 113 ? 21.864 5.163 -28.400 1.00 69.38 113 PRO A C 1
ATOM 871 O O . PRO A 1 113 ? 21.835 6.178 -29.096 1.00 69.38 113 PRO A O 1
ATOM 874 N N . GLY A 1 114 ? 22.759 4.987 -27.426 1.00 70.75 114 GLY A N 1
ATOM 875 C CA . GLY A 1 114 ? 23.848 5.919 -27.131 1.00 70.75 114 GLY A CA 1
ATOM 876 C C . GLY A 1 114 ? 23.445 7.155 -26.321 1.00 70.75 114 GLY A C 1
ATOM 877 O O . GLY A 1 114 ? 24.271 8.052 -26.155 1.00 70.75 114 GLY A O 1
ATOM 878 N N . ALA A 1 115 ? 22.212 7.226 -25.805 1.00 76.25 115 ALA A N 1
ATOM 879 C CA . ALA A 1 115 ? 21.738 8.369 -25.029 1.00 76.25 115 ALA A CA 1
ATOM 880 C C . ALA A 1 115 ? 21.207 7.969 -23.645 1.00 76.25 115 ALA A C 1
ATOM 882 O O . ALA A 1 115 ? 20.577 6.929 -23.456 1.00 76.25 115 ALA A O 1
ATOM 883 N N . CYS A 1 116 ? 21.423 8.858 -22.674 1.00 79.88 116 CYS A N 1
ATOM 884 C CA . CYS A 1 116 ? 20.780 8.794 -21.367 1.00 79.88 116 CYS A CA 1
ATOM 885 C C . CYS A 1 116 ? 19.525 9.669 -21.353 1.00 79.88 116 CYS A C 1
ATOM 887 O O . CYS A 1 116 ? 19.600 10.859 -21.670 1.00 79.88 116 CYS A O 1
ATOM 889 N N . ARG A 1 117 ? 18.388 9.120 -20.923 1.00 81.19 117 ARG A N 1
ATOM 890 C CA . ARG A 1 117 ? 17.132 9.862 -20.741 1.00 81.19 117 ARG A CA 1
ATOM 891 C C . ARG A 1 117 ? 16.583 9.683 -19.334 1.00 81.19 117 ARG A C 1
ATOM 893 O O . ARG A 1 117 ? 16.856 8.698 -18.652 1.00 81.19 117 ARG A O 1
ATOM 900 N N . ASN A 1 118 ? 15.795 10.664 -18.910 1.00 85.50 118 ASN A N 1
ATOM 901 C CA . ASN A 1 118 ? 15.012 10.551 -17.689 1.00 85.50 118 ASN A CA 1
ATOM 902 C C . ASN A 1 118 ? 13.756 9.729 -18.002 1.00 85.50 118 ASN A C 1
ATOM 904 O O . ASN A 1 118 ? 12.958 10.122 -18.853 1.00 85.50 118 ASN A O 1
ATOM 908 N N . VAL A 1 119 ? 13.600 8.606 -17.312 1.00 86.88 119 VAL A N 1
ATOM 909 C CA . VAL A 1 119 ? 12.392 7.785 -17.302 1.00 86.88 119 VAL A CA 1
ATOM 910 C C . VAL A 1 119 ? 11.579 8.206 -16.091 1.00 86.88 119 VAL A C 1
ATOM 912 O O . VAL A 1 119 ? 12.086 8.170 -14.968 1.00 86.88 119 VAL A O 1
ATOM 915 N N . SER A 1 120 ? 10.334 8.613 -16.315 1.00 89.56 120 SER A N 1
ATOM 916 C CA . SER A 1 120 ? 9.395 8.918 -15.238 1.00 89.56 120 SER A CA 1
ATOM 917 C C . SER A 1 120 ? 8.244 7.927 -15.270 1.00 89.56 120 SER A C 1
ATOM 919 O O . SER A 1 120 ? 7.585 7.761 -16.300 1.00 89.56 120 SER A O 1
ATOM 921 N N . VAL A 1 121 ? 8.026 7.267 -14.139 1.00 90.75 121 VAL A N 1
ATOM 922 C CA . VAL A 1 121 ? 6.946 6.311 -13.914 1.00 90.75 121 VAL A CA 1
ATOM 923 C C . VAL A 1 121 ? 6.025 6.890 -12.860 1.00 90.75 121 VAL A C 1
ATOM 925 O O . VAL A 1 121 ? 6.480 7.287 -11.790 1.00 90.75 121 VAL A O 1
ATOM 928 N N . THR A 1 122 ? 4.733 6.922 -13.151 1.00 91.81 122 THR A N 1
ATOM 929 C CA . THR A 1 122 ? 3.692 7.318 -12.207 1.00 91.81 122 THR A CA 1
ATOM 930 C C . THR A 1 122 ? 2.681 6.193 -12.092 1.00 91.81 122 THR A C 1
ATOM 932 O O . THR A 1 122 ? 2.054 5.827 -13.080 1.00 91.81 122 THR A O 1
ATOM 935 N N . ALA A 1 123 ? 2.514 5.660 -10.888 1.00 92.81 123 ALA A N 1
ATOM 936 C CA . ALA A 1 123 ? 1.453 4.721 -10.563 1.00 92.81 123 ALA A CA 1
ATOM 937 C C . ALA A 1 123 ? 0.377 5.443 -9.746 1.00 92.81 123 ALA A C 1
ATOM 939 O O . ALA A 1 123 ? 0.698 6.239 -8.858 1.00 92.81 123 ALA A O 1
ATOM 940 N N . SER A 1 124 ? -0.894 5.193 -10.044 1.00 91.25 124 SER A N 1
ATOM 941 C CA . SER A 1 124 ? -2.018 5.870 -9.404 1.00 91.25 124 SER A CA 1
ATOM 942 C C . SER A 1 124 ? -3.163 4.914 -9.111 1.00 91.25 124 SER A C 1
ATOM 944 O O . SER A 1 124 ? -3.514 4.057 -9.920 1.00 91.25 124 SER A O 1
ATOM 946 N N . TYR A 1 125 ? -3.769 5.091 -7.943 1.00 90.56 125 TYR A N 1
ATOM 947 C CA . TYR A 1 125 ? -5.019 4.454 -7.576 1.00 90.56 125 TYR A CA 1
ATOM 948 C C . TYR A 1 125 ? -5.875 5.417 -6.754 1.00 90.56 125 TYR A C 1
ATOM 950 O O . TYR A 1 125 ? -5.523 5.795 -5.632 1.00 90.56 125 TYR A O 1
ATOM 958 N N . ASN A 1 126 ? -7.036 5.782 -7.301 1.00 88.19 126 ASN A N 1
ATOM 959 C CA . ASN A 1 126 ? -7.964 6.740 -6.702 1.00 88.19 126 ASN A CA 1
ATOM 960 C C . ASN A 1 126 ? -7.271 8.082 -6.365 1.00 88.19 126 ASN A C 1
ATOM 962 O O . ASN A 1 126 ? -6.886 8.811 -7.273 1.00 88.19 126 ASN A O 1
ATOM 966 N N . THR A 1 127 ? -7.086 8.412 -5.081 1.00 86.81 127 THR A N 1
ATOM 967 C CA . THR A 1 127 ? -6.434 9.654 -4.621 1.00 86.81 127 THR A CA 1
ATOM 968 C C . THR A 1 127 ? -4.957 9.474 -4.259 1.00 86.81 127 THR A C 1
ATOM 970 O O . THR A 1 127 ? -4.334 10.416 -3.772 1.00 86.81 127 THR A O 1
ATOM 973 N N . ILE A 1 128 ? -4.402 8.268 -4.410 1.00 87.19 128 ILE A N 1
ATOM 974 C CA . ILE A 1 128 ? -3.018 7.949 -4.047 1.00 87.19 128 ILE A CA 1
ATOM 975 C C . ILE A 1 128 ? -2.220 7.770 -5.332 1.00 87.19 128 ILE A C 1
ATOM 977 O O . ILE A 1 128 ? -2.484 6.858 -6.110 1.00 87.19 128 ILE A O 1
ATOM 981 N N . SER A 1 129 ? -1.218 8.620 -5.526 1.00 89.12 129 SER A N 1
ATOM 982 C CA . SER A 1 129 ? -0.293 8.545 -6.652 1.00 89.12 129 SER A CA 1
ATOM 983 C C . SER A 1 129 ? 1.145 8.528 -6.161 1.00 89.12 129 SER A C 1
ATOM 985 O O . SER A 1 129 ? 1.498 9.262 -5.235 1.00 89.12 129 SER A O 1
ATOM 987 N N . PHE A 1 130 ? 1.982 7.737 -6.815 1.00 92.38 130 PHE A N 1
ATOM 988 C CA . PHE A 1 130 ? 3.411 7.670 -6.559 1.00 92.38 130 PHE A CA 1
ATOM 989 C C . PHE A 1 130 ? 4.164 7.845 -7.871 1.00 92.38 130 PHE A C 1
ATOM 991 O O . PHE A 1 130 ? 3.873 7.153 -8.846 1.00 92.38 130 PHE A O 1
ATOM 998 N N . SER A 1 131 ? 5.123 8.767 -7.893 1.00 89.12 131 SER A N 1
ATOM 999 C CA . SER A 1 131 ? 5.964 9.019 -9.057 1.00 89.12 131 SER A CA 1
ATOM 1000 C C . SER A 1 131 ? 7.437 8.816 -8.727 1.00 89.12 131 SER A C 1
ATOM 1002 O O . SER A 1 131 ? 7.932 9.210 -7.671 1.00 89.12 131 SER A O 1
ATOM 1004 N N . LEU A 1 132 ? 8.140 8.183 -9.658 1.00 88.94 132 LEU A N 1
ATOM 1005 C CA . LEU A 1 132 ? 9.572 7.936 -9.609 1.00 88.94 132 LEU A CA 1
ATOM 1006 C C . LEU A 1 132 ? 10.191 8.452 -10.896 1.00 88.94 132 LEU A C 1
ATOM 1008 O O . LEU A 1 132 ? 9.667 8.225 -11.983 1.00 88.94 132 LEU A O 1
ATOM 1012 N N . THR A 1 133 ? 11.331 9.120 -10.780 1.00 87.75 133 THR A N 1
ATOM 1013 C CA . THR A 1 133 ? 12.129 9.527 -11.936 1.00 87.75 133 THR A CA 1
ATOM 1014 C C . THR A 1 133 ? 13.533 8.976 -11.786 1.00 87.75 133 THR A C 1
ATOM 1016 O O . THR A 1 133 ? 14.181 9.188 -10.763 1.00 87.75 133 THR A O 1
ATOM 1019 N N . THR A 1 134 ? 14.009 8.276 -12.808 1.00 85.00 134 THR A N 1
ATOM 1020 C CA . THR A 1 134 ? 15.371 7.738 -12.866 1.00 85.00 134 THR A CA 1
ATOM 1021 C C . THR A 1 134 ? 16.017 8.057 -14.206 1.00 85.00 134 THR A C 1
ATOM 1023 O O . THR A 1 134 ? 15.331 8.381 -15.173 1.00 85.00 134 THR A O 1
ATOM 1026 N N . LYS A 1 135 ? 17.343 7.951 -14.285 1.00 83.88 135 LYS A N 1
ATOM 1027 C CA . LYS A 1 135 ? 18.067 7.997 -15.556 1.00 83.88 135 LYS A CA 1
ATOM 1028 C C . LYS A 1 135 ? 18.281 6.584 -16.079 1.00 83.88 135 LYS A C 1
ATOM 1030 O O . LYS A 1 135 ? 18.902 5.770 -15.402 1.00 83.88 135 LYS A O 1
ATOM 1035 N N . LYS A 1 136 ? 17.825 6.328 -17.303 1.00 80.56 136 LYS A N 1
ATOM 1036 C CA . LYS A 1 136 ? 18.169 5.137 -18.083 1.00 80.56 136 LYS A CA 1
ATOM 1037 C C . LYS A 1 136 ? 19.139 5.549 -19.185 1.00 80.56 136 LYS A C 1
ATOM 1039 O O . LYS A 1 136 ? 18.917 6.563 -19.844 1.00 80.56 136 LYS A O 1
ATOM 1044 N N . CYS A 1 137 ? 20.202 4.778 -19.372 1.00 78.62 137 CYS A N 1
ATOM 1045 C CA . CYS A 1 137 ? 21.165 4.967 -20.449 1.00 78.62 137 CYS A CA 1
ATOM 1046 C C . CYS A 1 137 ? 21.198 3.701 -21.293 1.00 78.62 137 CYS A C 1
ATOM 1048 O O . CYS A 1 137 ? 21.588 2.651 -20.786 1.00 78.62 137 CYS A O 1
ATOM 1050 N N . ASP A 1 138 ? 20.819 3.804 -22.564 1.00 74.06 138 ASP A N 1
ATOM 1051 C CA . ASP A 1 138 ? 21.038 2.711 -23.504 1.00 74.06 138 ASP A CA 1
ATOM 1052 C C . ASP A 1 138 ? 22.467 2.845 -24.028 1.00 74.06 138 ASP A C 1
ATOM 1054 O O . ASP A 1 138 ? 22.769 3.667 -24.899 1.00 74.06 138 ASP A O 1
ATOM 1058 N N . LEU A 1 139 ? 23.373 2.049 -23.461 1.00 67.62 139 LEU A N 1
ATOM 1059 C CA . LEU A 1 139 ? 24.685 1.815 -24.050 1.00 67.62 139 LEU A CA 1
ATOM 1060 C C . LEU A 1 139 ? 24.407 1.028 -25.331 1.00 67.62 139 LEU A C 1
ATOM 1062 O O . LEU A 1 139 ? 24.159 -0.173 -25.267 1.00 67.62 139 LEU A O 1
ATOM 1066 N N . GLY A 1 140 ? 24.295 1.733 -26.463 1.00 58.78 140 GLY A N 1
ATOM 1067 C CA . GLY A 1 140 ? 23.983 1.122 -27.754 1.00 58.78 140 GLY A CA 1
ATOM 1068 C C . GLY A 1 140 ? 24.825 -0.136 -27.945 1.00 58.78 140 GLY A C 1
ATOM 1069 O O . GLY A 1 140 ? 26.005 -0.124 -27.597 1.00 58.78 140 GLY A O 1
ATOM 1070 N N . ALA A 1 141 ? 24.201 -1.223 -28.408 1.00 55.22 141 ALA A N 1
ATOM 1071 C CA . ALA A 1 141 ? 24.882 -2.496 -28.598 1.00 55.22 141 ALA A CA 1
ATOM 1072 C C . ALA A 1 141 ? 26.191 -2.260 -29.365 1.00 55.22 141 ALA A C 1
ATOM 1074 O O . ALA A 1 141 ? 26.164 -1.778 -30.499 1.00 55.22 141 ALA A O 1
ATOM 1075 N N . SER A 1 142 ? 27.326 -2.536 -28.718 1.00 48.94 142 SER A N 1
ATOM 1076 C CA . SER A 1 142 ? 28.605 -2.578 -29.416 1.00 48.94 142 SER A CA 1
ATOM 1077 C C . SER A 1 142 ? 28.512 -3.667 -30.493 1.00 48.94 142 SER A C 1
ATOM 1079 O O . SER A 1 142 ? 28.019 -4.752 -30.171 1.00 48.94 142 SER A O 1
ATOM 1081 N N . PRO A 1 143 ? 28.911 -3.370 -31.743 1.00 53.19 143 PRO A N 1
ATOM 1082 C CA . PRO A 1 143 ? 28.851 -4.312 -32.859 1.00 53.19 143 PRO A CA 1
ATOM 1083 C C . PRO A 1 143 ? 29.706 -5.563 -32.632 1.00 53.19 143 PRO A C 1
ATOM 1085 O O . PRO A 1 143 ? 30.722 -5.470 -31.902 1.00 53.19 143 PRO A O 1
#